Protein AF-A0A8S2WK77-F1 (afdb_monomer)

Structure (mmCIF, N/CA/C/O backbone):
data_AF-A0A8S2WK77-F1
#
_entry.id   AF-A0A8S2WK77-F1
#
loop_
_atom_site.group_PDB
_atom_site.id
_atom_site.type_symbol
_atom_site.label_atom_id
_atom_site.label_alt_id
_atom_site.label_comp_id
_atom_site.label_asym_id
_atom_site.label_entity_id
_atom_site.label_seq_id
_atom_site.pdbx_PDB_ins_code
_atom_site.Cartn_x
_atom_site.Cartn_y
_atom_site.Cartn_z
_atom_site.occupancy
_atom_site.B_iso_or_equiv
_atom_site.auth_seq_id
_atom_site.auth_comp_id
_atom_site.auth_asym_id
_atom_site.auth_atom_id
_atom_site.pdbx_PDB_model_num
ATOM 1 N N . MET A 1 1 ? 7.755 12.060 -0.217 1.00 71.88 1 MET A N 1
ATOM 2 C CA . MET A 1 1 ? 7.745 11.305 -1.499 1.00 71.88 1 MET A CA 1
ATOM 3 C C . MET A 1 1 ? 6.508 10.406 -1.557 1.00 71.88 1 MET A C 1
ATOM 5 O O . MET A 1 1 ? 6.004 10.057 -0.499 1.00 71.88 1 MET A O 1
ATOM 9 N N . ALA A 1 2 ? 5.989 10.048 -2.741 1.00 82.00 2 ALA A N 1
ATOM 10 C CA . ALA A 1 2 ? 4.701 9.338 -2.883 1.00 82.00 2 ALA A CA 1
ATOM 11 C C . ALA A 1 2 ? 4.611 8.017 -2.083 1.00 82.00 2 ALA A C 1
ATOM 13 O O . ALA A 1 2 ? 3.605 7.790 -1.416 1.00 82.00 2 ALA A O 1
ATOM 14 N N . ALA A 1 3 ? 5.684 7.216 -2.055 1.00 91.25 3 ALA A N 1
ATOM 15 C CA . ALA A 1 3 ? 5.746 5.950 -1.310 1.00 91.25 3 ALA A CA 1
ATOM 16 C C . ALA A 1 3 ? 5.534 6.098 0.209 1.00 91.25 3 ALA A C 1
ATOM 18 O O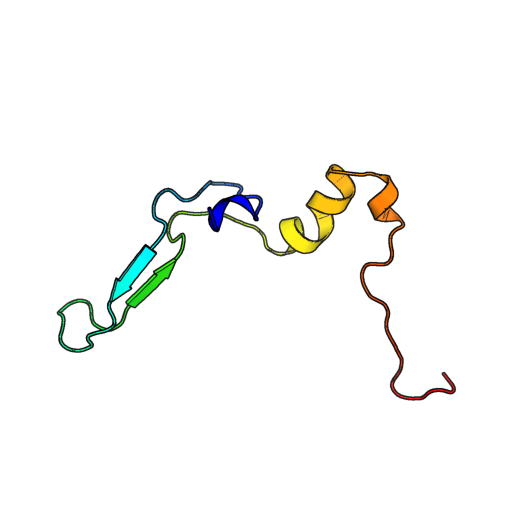 . ALA A 1 3 ? 5.022 5.189 0.851 1.00 91.25 3 ALA A O 1
ATOM 19 N N . GLN A 1 4 ? 5.887 7.249 0.793 1.00 93.38 4 GLN A N 1
ATOM 20 C CA . GLN A 1 4 ? 5.866 7.466 2.249 1.00 93.38 4 GLN A CA 1
ATOM 21 C C . GLN A 1 4 ? 4.453 7.658 2.827 1.00 93.38 4 GLN A C 1
ATOM 23 O O . GLN A 1 4 ? 4.299 7.771 4.037 1.00 93.38 4 GLN A O 1
ATOM 28 N N . ARG A 1 5 ? 3.414 7.738 1.983 1.00 94.62 5 ARG A N 1
ATOM 29 C CA . ARG A 1 5 ? 2.014 7.895 2.428 1.00 94.62 5 ARG A CA 1
ATOM 30 C C . ARG A 1 5 ? 1.361 6.574 2.847 1.00 94.62 5 ARG A C 1
ATOM 32 O O . ARG A 1 5 ? 0.273 6.580 3.428 1.00 94.62 5 ARG A O 1
ATOM 39 N N . LEU A 1 6 ? 1.994 5.458 2.507 1.00 96.31 6 LEU A N 1
ATOM 40 C CA . LEU A 1 6 ? 1.491 4.114 2.738 1.00 96.31 6 LEU A CA 1
ATOM 41 C C . LEU A 1 6 ? 2.423 3.362 3.686 1.00 96.31 6 LEU A C 1
ATOM 43 O O . LEU A 1 6 ? 3.630 3.598 3.712 1.00 96.31 6 LEU A O 1
ATOM 47 N N . ASN A 1 7 ? 1.837 2.457 4.458 1.00 97.38 7 ASN A N 1
ATOM 48 C CA . ASN A 1 7 ? 2.546 1.499 5.282 1.00 97.38 7 ASN A CA 1
ATOM 49 C C . ASN A 1 7 ? 2.861 0.273 4.434 1.00 97.38 7 ASN A C 1
ATOM 51 O O . ASN A 1 7 ? 1.959 -0.336 3.861 1.00 97.38 7 ASN A O 1
ATOM 55 N N . TRP A 1 8 ? 4.135 -0.088 4.385 1.00 98.00 8 TRP A N 1
ATOM 56 C CA . TRP A 1 8 ? 4.636 -1.222 3.623 1.00 98.00 8 TRP A CA 1
ATOM 57 C C . TRP A 1 8 ? 5.150 -2.284 4.586 1.00 98.00 8 TRP A C 1
ATOM 59 O O . TRP A 1 8 ? 5.802 -1.945 5.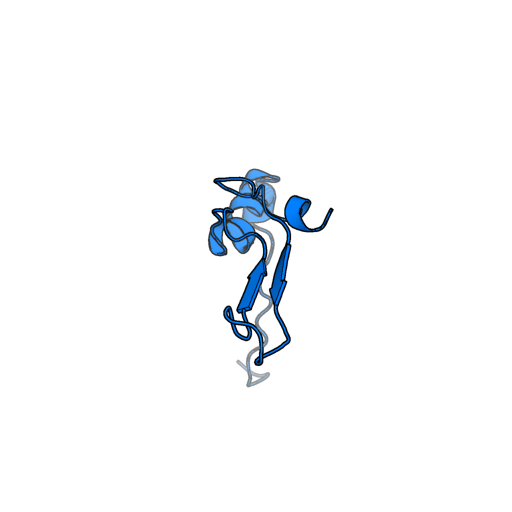572 1.00 98.00 8 TRP A O 1
ATOM 69 N N . TYR A 1 9 ? 4.919 -3.556 4.274 1.00 97.69 9 TYR A N 1
ATOM 70 C CA . TYR A 1 9 ? 5.649 -4.649 4.919 1.00 97.69 9 TYR A CA 1
ATOM 71 C C . TYR A 1 9 ? 7.083 -4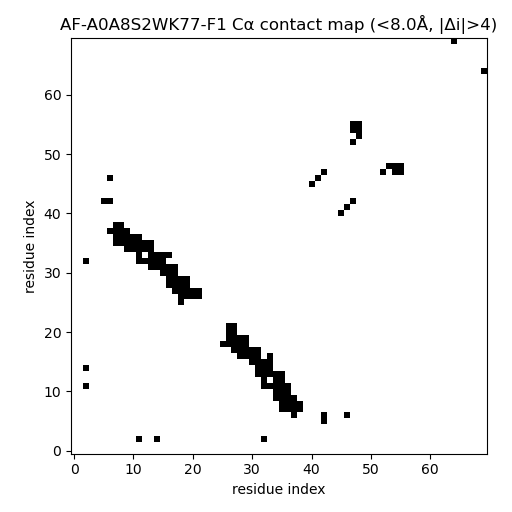.727 4.391 1.00 97.69 9 TYR A C 1
ATOM 73 O O . TYR A 1 9 ? 8.009 -4.999 5.147 1.00 97.69 9 TYR A O 1
ATOM 81 N N . GLN A 1 10 ? 7.267 -4.417 3.105 1.00 98.25 10 GLN A N 1
ATOM 82 C CA . GLN A 1 10 ? 8.572 -4.212 2.484 1.00 98.25 10 GLN A CA 1
ATOM 83 C C . GLN A 1 10 ? 8.548 -2.894 1.716 1.00 98.25 10 GLN A C 1
ATOM 85 O O . GLN A 1 10 ? 7.800 -2.756 0.745 1.00 98.25 10 GLN A O 1
ATOM 90 N N . PHE A 1 11 ? 9.343 -1.921 2.167 1.00 98.00 11 PHE A N 1
ATOM 91 C CA . PHE A 1 11 ? 9.414 -0.616 1.518 1.00 98.00 11 PHE A CA 1
ATOM 92 C C . PHE A 1 11 ? 10.053 -0.756 0.124 1.00 98.00 11 PHE A C 1
ATOM 94 O O . PHE A 1 11 ? 11.124 -1.358 0.017 1.00 98.00 11 PHE A O 1
ATOM 101 N N . PRO A 1 12 ? 9.430 -0.216 -0.939 1.00 97.81 12 PRO A N 1
ATOM 102 C CA . PRO A 1 12 ? 9.932 -0.364 -2.300 1.00 97.81 12 PRO A CA 1
ATOM 103 C C . PRO A 1 12 ? 11.242 0.404 -2.494 1.00 97.81 12 PRO A C 1
ATOM 105 O O . PRO A 1 12 ? 11.367 1.556 -2.064 1.00 97.81 12 PRO A O 1
ATOM 108 N N . THR A 1 13 ? 12.196 -0.196 -3.204 1.00 97.38 13 THR A N 1
ATOM 109 C CA . THR A 1 13 ? 13.429 0.485 -3.634 1.00 97.38 13 THR A CA 1
ATOM 110 C C . THR A 1 13 ? 13.309 1.010 -5.064 1.00 97.38 13 THR A C 1
ATOM 112 O O . THR A 1 13 ? 13.933 2.016 -5.412 1.00 97.38 13 THR A O 1
ATOM 115 N N . LYS A 1 14 ? 12.445 0.402 -5.888 1.00 97.19 14 LYS A N 1
ATOM 116 C CA . LYS A 1 14 ? 12.165 0.831 -7.263 1.00 97.19 14 LYS A CA 1
ATOM 117 C C . LYS A 1 14 ? 10.866 1.620 -7.325 1.00 97.19 14 LYS A C 1
ATOM 119 O O . LYS A 1 14 ? 9.773 1.069 -7.296 1.00 97.19 14 LYS A O 1
ATOM 124 N N . ILE A 1 15 ? 10.975 2.939 -7.463 1.00 96.56 15 ILE A N 1
ATOM 125 C CA . ILE A 1 15 ? 9.795 3.813 -7.494 1.00 96.56 15 ILE A CA 1
ATOM 126 C C . ILE A 1 15 ? 9.030 3.680 -8.815 1.00 96.56 15 ILE A C 1
ATOM 128 O O . ILE A 1 15 ? 7.822 3.464 -8.797 1.00 96.56 15 ILE A O 1
ATOM 132 N N . LYS A 1 16 ? 9.726 3.789 -9.952 1.00 96.81 16 LYS A N 1
ATOM 133 C CA . LYS A 1 16 ? 9.132 3.838 -11.294 1.00 96.81 16 LYS A CA 1
ATOM 134 C C . LYS A 1 16 ? 9.954 3.004 -12.274 1.00 96.81 16 LYS A C 1
ATOM 136 O O . LYS A 1 16 ? 11.151 3.240 -12.412 1.00 96.81 16 LYS A O 1
ATOM 141 N N . ASN A 1 17 ? 9.291 2.114 -13.001 1.00 97.00 17 ASN A N 1
ATOM 142 C CA . ASN A 1 17 ? 9.843 1.371 -14.128 1.00 97.00 17 ASN A CA 1
ATOM 143 C C . ASN A 1 17 ? 8.766 1.303 -15.220 1.00 97.00 17 ASN A C 1
ATOM 145 O O . ASN A 1 17 ? 7.879 0.451 -15.182 1.00 97.00 17 ASN A O 1
ATOM 149 N N . THR A 1 18 ? 8.782 2.269 -16.140 1.00 97.44 18 THR A N 1
ATOM 150 C CA . THR A 1 18 ? 7.726 2.416 -17.150 1.00 97.44 18 THR A CA 1
ATOM 151 C C . THR A 1 18 ? 8.310 2.556 -18.544 1.00 97.44 18 THR A C 1
ATOM 153 O O . THR A 1 18 ? 9.190 3.393 -18.743 1.00 97.44 18 THR A O 1
ATOM 156 N N . GLU A 1 19 ? 7.741 1.823 -19.488 1.00 97.25 19 GLU A N 1
ATOM 157 C CA . GLU A 1 19 ? 7.950 1.919 -20.925 1.00 97.25 19 GLU A CA 1
ATOM 158 C C . GLU A 1 19 ? 6.588 2.133 -21.599 1.00 97.25 19 GLU A C 1
ATOM 160 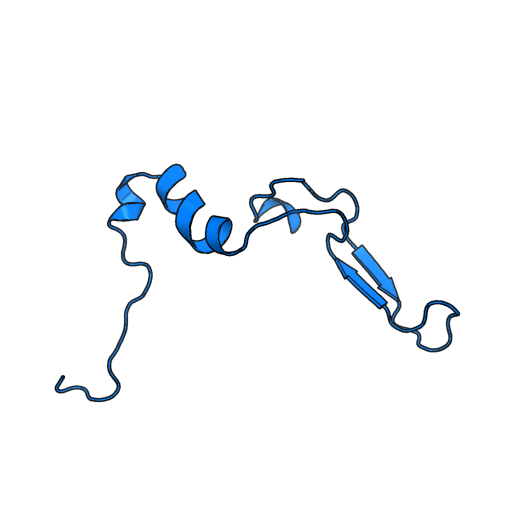O O . GLU A 1 19 ? 5.622 1.429 -21.305 1.00 97.25 19 GLU A O 1
ATOM 165 N N . PHE A 1 20 ? 6.503 3.130 -22.475 1.00 96.94 20 PHE A N 1
ATOM 166 C CA . PHE A 1 20 ? 5.274 3.486 -23.194 1.00 96.94 20 PHE A CA 1
ATOM 167 C C . PHE A 1 20 ? 5.401 3.257 -24.701 1.00 96.94 20 PHE A C 1
ATOM 169 O O . PHE A 1 20 ? 4.385 3.215 -25.396 1.00 96.94 20 PHE A O 1
ATOM 176 N N . ASP A 1 21 ? 6.623 3.123 -25.222 1.00 96.88 21 ASP A N 1
ATOM 177 C CA . ASP A 1 21 ? 6.844 2.831 -26.628 1.00 96.88 21 ASP A CA 1
ATOM 178 C C . ASP A 1 21 ? 6.703 1.325 -26.881 1.00 96.88 21 ASP A C 1
ATOM 180 O O . ASP A 1 21 ? 7.555 0.502 -26.537 1.00 96.88 21 ASP A O 1
ATOM 184 N N . HIS A 1 22 ? 5.603 0.979 -27.544 1.00 94.88 22 HIS A N 1
ATOM 185 C CA . HIS A 1 22 ? 5.274 -0.379 -27.967 1.00 94.88 22 HIS A CA 1
ATOM 186 C C . HIS A 1 22 ? 6.266 -0.980 -28.979 1.00 94.88 22 HIS A C 1
ATOM 188 O O . HIS A 1 22 ? 6.178 -2.171 -29.259 1.00 94.88 22 HIS A O 1
ATOM 194 N N . ARG A 1 23 ? 7.182 -0.182 -29.546 1.00 96.62 23 ARG A N 1
ATOM 195 C CA . ARG A 1 23 ? 8.201 -0.633 -30.509 1.00 96.62 23 ARG A CA 1
ATOM 196 C C . ARG A 1 23 ? 9.483 -1.126 -29.842 1.00 96.62 23 ARG A C 1
ATOM 198 O O . ARG A 1 23 ? 10.343 -1.671 -30.529 1.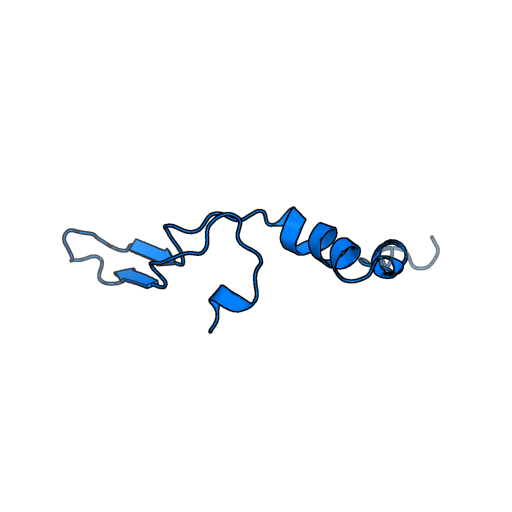00 96.62 23 ARG A O 1
ATOM 205 N N . THR A 1 24 ? 9.651 -0.902 -28.540 1.00 95.12 24 THR A N 1
ATOM 206 C CA . THR A 1 24 ? 10.806 -1.428 -27.800 1.00 95.12 24 THR A CA 1
ATOM 207 C C . THR A 1 24 ? 10.689 -2.941 -27.630 1.00 95.12 24 THR A C 1
ATOM 209 O O . THR A 1 24 ? 9.587 -3.484 -27.610 1.00 95.12 24 THR A O 1
ATOM 212 N N . GLU A 1 25 ? 11.813 -3.635 -27.439 1.00 94.94 25 GLU A N 1
ATOM 213 C CA . GLU A 1 25 ? 11.815 -5.085 -27.174 1.00 94.94 25 GLU A CA 1
ATOM 214 C C . GLU A 1 25 ? 11.042 -5.463 -25.897 1.00 94.94 25 GLU A C 1
ATOM 216 O O . GLU A 1 25 ? 10.557 -6.584 -25.769 1.00 94.94 25 GLU A O 1
ATOM 221 N N . ARG A 1 26 ? 10.902 -4.516 -24.957 1.00 93.19 26 ARG A N 1
ATOM 222 C CA . ARG A 1 26 ? 10.109 -4.675 -23.730 1.00 93.19 26 ARG A CA 1
ATOM 223 C C . ARG A 1 26 ? 8.606 -4.477 -23.951 1.00 93.19 26 ARG A C 1
ATOM 225 O O . ARG A 1 26 ? 7.824 -4.948 -23.131 1.00 93.19 26 ARG A O 1
ATOM 232 N N . GLY A 1 27 ? 8.200 -3.792 -25.023 1.00 95.62 27 GLY A N 1
ATOM 233 C CA . GLY A 1 27 ? 6.821 -3.355 -25.235 1.00 95.62 27 GLY A CA 1
ATOM 234 C C . GLY A 1 27 ? 6.329 -2.371 -24.163 1.00 95.62 27 GLY A C 1
ATOM 235 O O . GLY A 1 27 ? 7.105 -1.835 -23.375 1.00 95.62 27 GLY A O 1
ATOM 236 N N . VAL A 1 28 ? 5.015 -2.123 -24.125 1.00 97.38 28 VAL A N 1
ATOM 237 C CA . VAL A 1 28 ? 4.407 -1.257 -23.100 1.00 97.38 28 VAL A CA 1
ATOM 238 C C . VAL A 1 28 ? 4.386 -1.985 -21.755 1.00 97.38 28 VAL A C 1
ATOM 240 O O . VAL A 1 28 ? 3.668 -2.968 -21.586 1.00 97.38 28 VAL A O 1
ATOM 243 N N . GLU A 1 29 ? 5.116 -1.462 -20.773 1.00 97.25 29 GLU A N 1
ATOM 244 C CA . GLU A 1 29 ? 5.149 -1.970 -19.400 1.00 97.25 29 GLU A CA 1
ATOM 245 C C . GLU A 1 29 ? 5.024 -0.813 -18.409 1.00 97.25 29 GLU A C 1
ATOM 247 O O . GLU A 1 29 ? 5.793 0.141 -18.465 1.00 97.25 29 GLU A O 1
ATOM 252 N N . ILE A 1 30 ? 4.109 -0.893 -17.442 1.00 97.81 30 ILE A N 1
ATOM 253 C CA . ILE A 1 30 ? 3.935 0.159 -16.430 1.00 97.81 30 ILE A CA 1
ATOM 254 C C . ILE A 1 30 ? 4.000 -0.476 -15.046 1.00 97.81 30 ILE A C 1
ATOM 256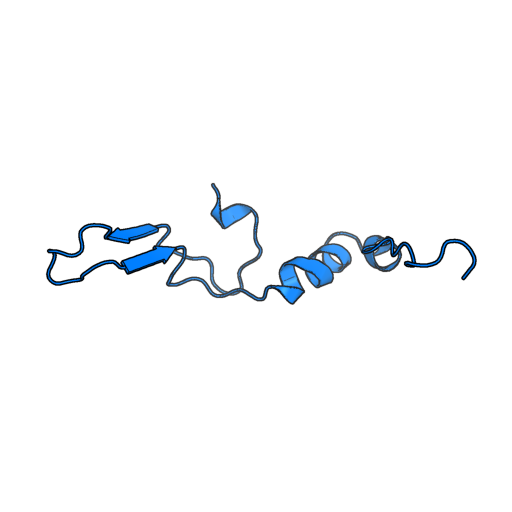 O O . ILE A 1 30 ? 3.035 -1.085 -14.590 1.00 97.81 30 ILE A O 1
ATOM 260 N N . LYS A 1 31 ? 5.142 -0.325 -14.371 1.00 97.62 31 LYS A N 1
ATOM 261 C CA . LYS A 1 31 ? 5.386 -0.883 -13.039 1.00 97.62 31 LYS A CA 1
ATOM 262 C C . LYS A 1 31 ? 5.767 0.240 -12.070 1.00 97.62 31 LYS A C 1
ATOM 264 O O . LYS A 1 31 ? 6.665 1.044 -12.334 1.00 97.62 31 LYS A O 1
ATOM 269 N N . TRP A 1 32 ? 5.067 0.302 -10.942 1.00 97.81 32 TRP A N 1
ATOM 270 C CA . TRP A 1 32 ? 5.307 1.255 -9.857 1.00 97.81 32 TRP A CA 1
ATOM 271 C C . TRP A 1 32 ? 5.478 0.486 -8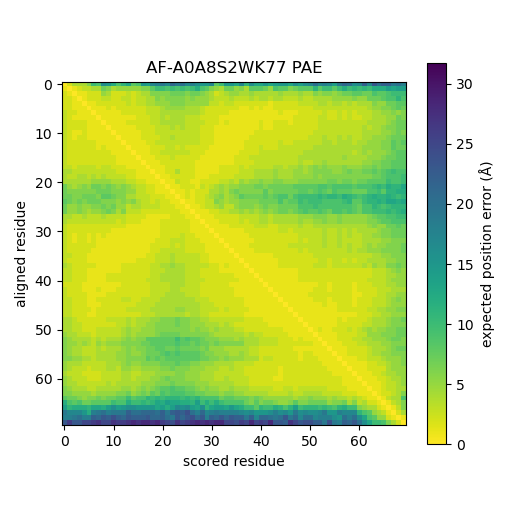.561 1.00 97.81 32 TRP A C 1
ATOM 273 O O . TRP A 1 32 ? 4.659 -0.384 -8.275 1.00 97.81 32 TRP A O 1
ATOM 283 N N . PHE A 1 33 ? 6.515 0.819 -7.787 1.00 97.75 33 PHE A N 1
ATOM 284 C CA . PHE A 1 33 ? 6.804 0.152 -6.510 1.00 97.75 33 PHE A CA 1
ATOM 285 C C . PHE A 1 33 ? 6.868 -1.378 -6.650 1.00 97.75 33 PHE A C 1
ATOM 287 O O . PHE A 1 33 ? 6.367 -2.103 -5.798 1.00 97.75 33 PHE A O 1
ATOM 294 N N . GLU A 1 34 ? 7.432 -1.858 -7.765 1.00 97.94 34 GLU A N 1
ATOM 295 C CA . GLU A 1 34 ? 7.309 -3.255 -8.218 1.00 97.94 34 GLU A CA 1
ATOM 296 C C . GLU A 1 34 ? 7.957 -4.278 -7.277 1.00 97.94 34 GLU A C 1
ATOM 298 O O . GLU A 1 34 ? 7.666 -5.466 -7.349 1.00 97.94 34 GLU A O 1
ATOM 303 N N . ASP A 1 35 ? 8.829 -3.805 -6.392 1.00 98.19 35 ASP A N 1
ATOM 304 C CA . ASP A 1 35 ? 9.514 -4.572 -5.359 1.00 98.19 35 ASP A CA 1
ATOM 305 C C . ASP A 1 35 ? 8.983 -4.282 -3.941 1.00 98.19 35 ASP A C 1
ATOM 307 O O . ASP A 1 35 ? 9.595 -4.690 -2.952 1.00 98.19 35 ASP A O 1
ATOM 311 N N . GLY A 1 36 ? 7.870 -3.553 -3.829 1.00 98.00 36 GLY A N 1
ATOM 312 C CA . GLY A 1 36 ? 7.198 -3.248 -2.572 1.00 98.00 36 GLY A CA 1
ATOM 313 C C . GLY A 1 36 ? 6.136 -4.286 -2.215 1.00 98.00 36 GLY A C 1
ATOM 314 O O . GLY A 1 36 ? 5.411 -4.780 -3.076 1.00 98.00 36 GLY A O 1
ATOM 315 N N . LEU A 1 37 ? 5.998 -4.571 -0.918 1.00 98.50 37 LEU A N 1
ATOM 316 C CA . LEU A 1 37 ? 4.951 -5.448 -0.389 1.00 98.50 37 LEU A CA 1
ATOM 317 C C . LEU A 1 37 ? 4.043 -4.672 0.562 1.00 98.50 37 LEU A C 1
ATOM 319 O O . LEU A 1 37 ? 4.511 -4.055 1.522 1.00 98.50 37 LEU A O 1
ATOM 323 N N . ILE A 1 38 ? 2.738 -4.719 0.308 1.00 97.81 38 ILE A N 1
ATOM 324 C CA . ILE A 1 38 ? 1.721 -3.975 1.050 1.00 97.81 38 ILE A CA 1
ATOM 325 C C . ILE A 1 38 ? 0.419 -4.771 1.125 1.00 97.81 38 ILE A C 1
ATOM 327 O O . ILE A 1 38 ? 0.133 -5.597 0.262 1.00 97.81 38 ILE A O 1
ATOM 331 N N . ASN A 1 39 ? -0.391 -4.486 2.142 1.00 98.50 39 ASN A N 1
ATOM 332 C CA . ASN A 1 39 ? -1.778 -4.919 2.219 1.00 98.50 39 ASN A CA 1
ATOM 333 C C . ASN A 1 39 ? -2.696 -3.688 2.232 1.00 98.50 39 ASN A C 1
ATOM 335 O O . ASN A 1 39 ? -2.488 -2.739 2.997 1.00 98.50 39 ASN A O 1
ATOM 339 N N . VAL A 1 40 ? -3.689 -3.700 1.340 1.00 97.88 40 VAL A N 1
ATOM 340 C CA . VAL A 1 40 ? -4.644 -2.598 1.174 1.00 97.88 40 VAL A CA 1
ATOM 341 C C . VAL A 1 40 ? -5.541 -2.468 2.403 1.00 97.88 40 VAL A C 1
ATOM 343 O O . VAL A 1 40 ? -5.660 -1.366 2.930 1.00 97.88 40 VAL A O 1
ATOM 346 N N . CYS A 1 41 ? -6.101 -3.570 2.909 1.00 98.12 41 CYS A N 1
ATOM 347 C CA . CYS A 1 41 ? -6.939 -3.570 4.111 1.00 98.12 41 CYS A CA 1
ATOM 348 C C . CYS A 1 41 ? -6.192 -2.972 5.309 1.00 98.12 41 CYS A C 1
ATOM 350 O O . CYS A 1 41 ? -6.707 -2.040 5.919 1.00 98.12 41 CYS A O 1
ATOM 352 N N . TYR A 1 42 ? -4.935 -3.380 5.533 1.00 98.25 42 TYR A N 1
ATOM 353 C CA . TYR A 1 42 ? -4.098 -2.830 6.610 1.00 98.25 42 TYR A CA 1
ATOM 354 C C . TYR A 1 42 ? -3.952 -1.301 6.528 1.00 98.25 42 TYR A C 1
ATOM 356 O O . TYR A 1 42 ? -4.002 -0.588 7.530 1.00 98.25 42 TYR A O 1
ATOM 364 N N . ASN A 1 43 ? -3.807 -0.767 5.313 1.00 98.00 43 ASN A N 1
ATOM 365 C CA . ASN A 1 43 ? -3.693 0.674 5.088 1.00 98.00 43 ASN A CA 1
ATOM 366 C C . ASN A 1 43 ? -5.028 1.425 5.152 1.00 98.00 43 ASN A C 1
ATOM 368 O O . ASN A 1 43 ? -5.024 2.644 5.336 1.00 98.00 43 ASN A O 1
ATOM 372 N N . CYS A 1 44 ? -6.149 0.739 4.966 1.00 97.56 44 CYS A N 1
ATOM 373 C CA . CYS A 1 44 ? -7.479 1.341 4.973 1.00 97.56 44 CYS A CA 1
ATOM 374 C C . CYS A 1 44 ? -8.184 1.217 6.328 1.00 97.56 44 CYS A C 1
ATOM 376 O O . CYS A 1 44 ? -9.098 1.995 6.587 1.00 97.56 44 CYS A O 1
ATOM 378 N N . ILE A 1 45 ? -7.774 0.276 7.183 1.00 96.94 45 ILE A N 1
ATOM 379 C CA . ILE A 1 45 ? -8.453 -0.044 8.444 1.00 96.94 45 ILE A CA 1
ATOM 380 C C . ILE A 1 45 ? -7.438 -0.080 9.591 1.00 96.94 45 ILE A C 1
ATOM 382 O O . ILE A 1 45 ? -7.381 0.848 10.397 1.00 96.94 45 ILE A O 1
ATOM 386 N N . ASP A 1 46 ? -6.597 -1.111 9.635 1.00 98.00 46 ASP A N 1
ATOM 387 C CA . ASP A 1 46 ? -5.799 -1.503 10.800 1.00 98.00 46 ASP A CA 1
ATOM 388 C C . ASP A 1 46 ? -4.891 -0.372 11.304 1.00 98.00 46 ASP A C 1
ATOM 390 O O . ASP A 1 46 ? -4.959 0.018 12.473 1.00 98.00 46 ASP A O 1
ATOM 394 N N . ARG A 1 47 ? -4.117 0.257 10.404 1.00 97.44 47 ARG A N 1
ATOM 395 C CA . ARG A 1 47 ? -3.177 1.331 10.776 1.00 97.44 47 ARG A CA 1
ATOM 396 C C . ARG A 1 47 ? -3.853 2.536 11.436 1.00 97.44 47 ARG A C 1
ATOM 398 O O . ARG A 1 47 ? -3.184 3.327 12.101 1.00 97.44 47 ARG A O 1
ATOM 405 N N . HIS A 1 48 ? -5.149 2.745 11.192 1.00 97.44 48 HIS A N 1
ATOM 406 C CA . HIS A 1 48 ? -5.885 3.865 11.771 1.00 97.44 48 HIS A CA 1
ATOM 407 C C . HIS A 1 48 ? -6.178 3.616 13.250 1.00 97.44 48 HIS A C 1
ATOM 409 O O . HIS A 1 48 ? -5.988 4.532 14.048 1.00 97.44 48 HIS A O 1
ATOM 415 N N . ILE A 1 49 ? -6.554 2.383 13.602 1.00 97.75 49 ILE A N 1
ATOM 416 C CA . ILE A 1 49 ? -6.808 1.946 14.982 1.00 97.75 49 ILE A CA 1
ATOM 417 C C . ILE A 1 49 ? -5.492 1.857 15.764 1.00 97.75 49 ILE A C 1
ATOM 419 O O . ILE A 1 49 ? -5.416 2.310 16.901 1.00 97.75 49 ILE A O 1
ATOM 423 N N . GLU A 1 50 ? -4.430 1.335 15.145 1.00 96.88 50 GLU A N 1
ATOM 424 C CA . GLU A 1 50 ? -3.107 1.248 15.779 1.00 96.88 50 GLU A CA 1
ATOM 425 C C . GLU A 1 50 ? -2.516 2.628 16.097 1.00 96.88 50 GLU A C 1
ATOM 427 O O . GLU A 1 50 ? -1.881 2.818 17.134 1.00 96.88 50 GLU A O 1
ATOM 432 N N . LYS A 1 51 ? -2.722 3.609 15.207 1.00 96.12 51 LYS A N 1
ATOM 433 C CA . LYS A 1 51 ? -2.229 4.979 15.399 1.00 96.12 51 LYS A CA 1
ATOM 434 C C . LYS A 1 51 ? -2.988 5.725 16.498 1.00 96.12 51 LYS A C 1
ATOM 436 O O . LYS A 1 51 ? -2.387 6.533 17.204 1.00 96.12 51 LYS A O 1
ATOM 441 N N . ASP A 1 52 ? -4.295 5.510 16.592 1.00 96.94 52 ASP A N 1
ATOM 442 C CA . ASP A 1 52 ? -5.154 6.087 17.622 1.00 96.94 52 ASP A CA 1
ATOM 443 C C . ASP A 1 52 ? -6.246 5.073 17.989 1.00 96.94 52 ASP A C 1
ATOM 445 O O . ASP A 1 52 ? -7.172 4.879 17.198 1.00 96.94 52 ASP A O 1
ATOM 449 N N . PRO A 1 53 ? -6.201 4.464 19.189 1.00 95.44 53 PRO A N 1
ATOM 450 C CA . PRO A 1 53 ? -7.206 3.493 19.617 1.00 95.44 53 PRO A CA 1
ATOM 451 C C . PRO A 1 53 ? -8.645 4.023 19.568 1.00 95.44 53 PRO A C 1
ATOM 453 O O . PRO A 1 53 ? -9.577 3.242 19.394 1.00 95.44 53 PRO A O 1
ATOM 456 N N . LYS A 1 54 ? -8.856 5.347 19.666 1.00 96.75 54 LYS A N 1
ATOM 457 C CA . LYS A 1 54 ? -10.195 5.949 19.536 1.00 96.75 54 LYS A CA 1
ATOM 458 C C . LYS A 1 54 ? -10.755 5.848 18.119 1.00 96.75 54 LYS A C 1
ATOM 460 O O . LYS A 1 54 ? -11.962 5.975 17.936 1.00 96.75 54 LYS A O 1
ATOM 465 N N . ALA A 1 55 ? -9.910 5.618 17.115 1.00 96.50 55 ALA A N 1
ATOM 466 C CA . ALA A 1 55 ? -10.345 5.429 15.740 1.00 96.50 55 ALA A CA 1
ATOM 467 C C . ALA A 1 55 ? -11.152 4.137 15.539 1.00 96.50 55 ALA A C 1
ATOM 469 O O . ALA A 1 55 ? -11.863 4.055 14.544 1.00 96.50 55 ALA A O 1
ATOM 470 N N . ALA A 1 56 ? -11.105 3.178 16.475 1.00 95.50 56 ALA A N 1
ATOM 471 C CA . ALA A 1 56 ? -11.990 2.009 16.458 1.00 95.50 56 ALA A CA 1
ATOM 472 C C . ALA A 1 56 ? -13.480 2.401 16.496 1.00 95.50 56 ALA A C 1
ATOM 474 O O . ALA A 1 56 ? -14.300 1.760 15.850 1.00 95.50 56 ALA A O 1
ATOM 475 N N . GLU A 1 57 ? -13.805 3.499 17.186 1.00 97.06 57 GLU A N 1
ATOM 476 C CA . GLU A 1 57 ? -15.168 4.033 17.313 1.00 97.06 57 GLU A CA 1
ATOM 477 C C . GLU A 1 57 ? -15.473 5.128 16.277 1.00 97.06 57 GLU A C 1
ATOM 479 O O . GLU A 1 57 ? -16.562 5.703 16.246 1.00 97.06 57 GLU A O 1
ATOM 484 N N . LYS A 1 58 ? -14.500 5.478 15.429 1.00 97.12 58 LYS A N 1
ATOM 485 C CA . LYS A 1 58 ? -14.682 6.509 14.410 1.00 97.12 58 LYS A CA 1
ATOM 486 C C . LYS A 1 58 ? -15.413 5.913 13.212 1.00 97.12 58 LYS A C 1
ATOM 488 O O . LYS A 1 58 ? -14.908 4.999 12.567 1.00 97.12 58 LYS A O 1
ATOM 493 N N . THR A 1 59 ? -16.542 6.511 12.838 1.00 96.88 59 THR A N 1
ATOM 494 C CA . THR A 1 59 ? -17.278 6.150 11.621 1.00 96.88 59 THR A CA 1
ATOM 495 C C . THR A 1 59 ? -16.367 6.182 10.389 1.00 96.88 59 THR A C 1
ATOM 497 O O . THR A 1 59 ? -15.857 7.240 10.010 1.00 96.88 59 THR A O 1
ATOM 500 N N . ALA A 1 60 ? -16.169 5.020 9.760 1.00 96.81 60 ALA A N 1
ATOM 501 C CA . ALA A 1 60 ? -15.388 4.880 8.529 1.00 96.81 60 ALA A CA 1
ATOM 502 C C . ALA A 1 60 ? -16.239 5.097 7.270 1.00 96.81 60 ALA A C 1
ATOM 504 O O . ALA A 1 60 ? -15.774 5.693 6.301 1.00 96.81 60 ALA A O 1
ATOM 505 N N . ILE A 1 61 ? -17.488 4.629 7.297 1.00 96.88 61 ILE A N 1
ATOM 506 C CA . ILE A 1 61 ? -18.454 4.747 6.205 1.00 96.88 61 ILE A CA 1
ATOM 507 C C . ILE A 1 61 ? -19.735 5.337 6.786 1.00 96.88 61 ILE A C 1
ATOM 509 O O . ILE A 1 61 ? -20.284 4.801 7.746 1.00 96.88 61 ILE A O 1
ATOM 513 N N . ILE A 1 62 ? -20.202 6.435 6.196 1.00 96.00 62 ILE A N 1
ATOM 514 C CA . ILE A 1 62 ? -21.581 6.899 6.353 1.00 96.00 62 ILE A CA 1
ATOM 515 C C . ILE A 1 62 ? -22.329 6.303 5.171 1.00 96.00 62 ILE A C 1
ATOM 517 O O . ILE A 1 62 ? -22.026 6.627 4.023 1.00 96.00 62 ILE A O 1
ATOM 521 N N . PHE A 1 63 ? -23.227 5.372 5.454 1.00 94.69 63 PHE A N 1
ATOM 522 C CA . PHE A 1 63 ? -24.066 4.764 4.437 1.00 94.69 63 PHE A CA 1
ATOM 523 C C . PHE A 1 63 ? -25.403 5.500 4.415 1.00 94.69 63 PHE A C 1
ATOM 525 O O . PHE A 1 63 ? -26.097 5.527 5.428 1.00 94.69 63 PHE A O 1
ATOM 532 N N . GLU A 1 64 ? -25.722 6.103 3.275 1.00 93.69 64 GLU A N 1
ATOM 533 C CA . GLU A 1 64 ? -27.040 6.667 2.992 1.00 93.69 64 GLU A CA 1
ATOM 534 C C . GLU A 1 64 ? -27.832 5.609 2.207 1.00 93.69 64 GLU A C 1
ATOM 536 O O . GLU A 1 64 ? -27.361 5.193 1.139 1.00 93.69 64 GLU A O 1
ATOM 541 N N . PRO A 1 65 ? -28.971 5.122 2.725 1.00 90.44 65 PRO A N 1
ATOM 542 C CA . PRO A 1 65 ? -29.791 4.144 2.024 1.00 90.44 65 PRO A CA 1
ATOM 543 C C . PRO A 1 65 ? -30.435 4.757 0.774 1.00 90.44 65 PRO A C 1
ATOM 545 O O . PRO A 1 65 ? -30.629 5.965 0.672 1.00 90.44 65 PRO A O 1
ATOM 548 N N . ASP A 1 66 ? -30.787 3.904 -0.189 1.00 90.44 66 ASP A N 1
ATOM 549 C CA . ASP A 1 66 ? -31.400 4.345 -1.453 1.00 90.44 66 ASP A CA 1
ATOM 550 C C . ASP A 1 66 ? -32.799 4.945 -1.234 1.00 90.44 66 ASP A C 1
ATOM 552 O O . ASP A 1 66 ? -33.207 5.899 -1.896 1.00 90.44 66 ASP A O 1
ATOM 556 N N . MET A 1 67 ? -33.529 4.406 -0.256 1.00 91.69 67 MET A N 1
ATOM 557 C CA . MET A 1 67 ? -34.857 4.875 0.108 1.00 91.69 67 MET A CA 1
ATOM 558 C C . MET A 1 67 ? -34.762 5.739 1.370 1.00 91.69 67 MET A C 1
ATOM 560 O O . MET A 1 67 ? -34.417 5.217 2.425 1.00 91.69 67 MET A O 1
ATOM 564 N N . PRO A 1 68 ? -35.144 7.029 1.320 1.00 78.25 68 PRO A N 1
ATOM 565 C CA . PRO A 1 68 ? -35.004 7.957 2.448 1.00 78.25 68 PRO A CA 1
ATOM 566 C C . PRO A 1 68 ? -35.943 7.662 3.633 1.00 78.25 68 PRO A C 1
ATOM 568 O O . PRO A 1 68 ? -35.968 8.420 4.601 1.00 78.25 68 PRO A O 1
ATOM 571 N N . THR A 1 69 ? -36.770 6.615 3.545 1.00 78.12 69 THR A N 1
ATOM 572 C CA . THR A 1 69 ? -37.708 6.203 4.601 1.00 78.12 69 THR A CA 1
ATOM 573 C C . THR A 1 69 ? -37.337 4.888 5.284 1.00 78.12 69 THR A C 1
ATOM 575 O O . THR A 1 69 ? -38.097 4.454 6.149 1.00 78.12 69 THR A O 1
ATOM 578 N N .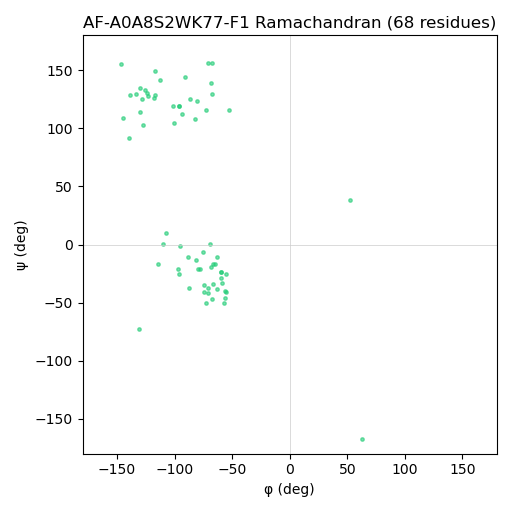 GLU A 1 70 ? -36.236 4.245 4.888 1.00 59.06 70 GLU A N 1
ATOM 579 C CA . GLU A 1 70 ? -35.657 3.102 5.612 1.00 59.06 70 GLU A CA 1
ATOM 580 C C . GLU A 1 70 ? -34.480 3.535 6.489 1.00 59.06 70 GLU A C 1
ATOM 582 O O . GLU A 1 70 ? -33.688 4.395 6.043 1.00 59.06 70 GLU A O 1
#

Organism: NCBI:txid392030

Secondary structure (DSSP, 8-state):
-GGGGS--SB--S--EEEE--TTSTT-SEEEESTT-B--HHHHHTHHHHHH-GGGGGS-S--PPPSSTT-

Radius of gyration: 19.19 Å; Cα contacts (8 Å, |Δi|>4): 75; chains: 1; bounding box: 51×17×50 Å

Sequence (70 aa):
MAAQRLNWYQFPTKIKNTEFDHRTERGVEIKWFEDGLINVCYNCIDRHIEKDPKAAEKTAIIFEPDMPTE

Solvent-accessible surface area (backbone atoms only — not comparable to full-atom values): 4612 Å² total; per-residue (Å²): 114,82,73,74,81,57,71,52,84,35,74,49,84,46,65,75,54,72,42,79,55,65,85,46,96,79,27,64,39,86,42,63,34,75,68,40,39,71,53,69,63,47,68,74,46,54,55,53,30,75,74,35,70,71,45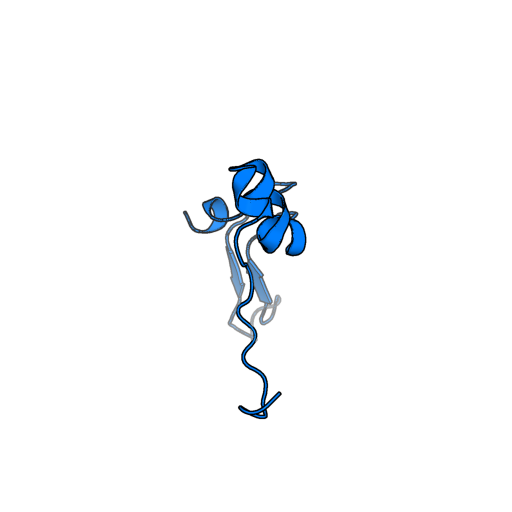,71,77,48,84,86,72,89,85,80,64,94,51,94,87,110

Foldseek 3Di:
DVQVLFDFPFRAPAAWDFDDDCPDPVGGDTDGSNVTHHDPCCRLPVVQCVVPVCCVVPDSDDDDDPDNVD

Mean predicted aligned error: 4.46 Å

InterPro domains:
  IPR032387 Acetyl-coenzyme A synthetase, N-terminal domain [PF16177] (2-44)
  IPR042099 ANL, N-terminal domain [G3DSA:3.40.50.12780] (1-70)

pLDDT: mean 94.91, std 6.48, range [59.06, 98.5]